Protein AF-A0A9E0E5W0-F1 (afdb_monomer_lite)

Secondary structure (DSSP, 8-state):
--TT-TTTTT--SPPHHHHHTT--HHHHTT-------TT--HHHHHHHHHHHHHHHHHHT-

Foldseek 3Di:
DPCDDCVNVVDPFFDPVCVVVPDDPVVRNPDDDDDDDPPDDPVNVVVVVVVVVVVVVVVVD

Radius of gyration: 14.09 Å; chains: 1; bounding box: 31×29×35 Å

Structure (mmCIF, N/CA/C/O backbone):
data_AF-A0A9E0E5W0-F1
#
_entry.id   AF-A0A9E0E5W0-F1
#
loop_
_atom_site.group_PDB
_atom_site.id
_atom_site.type_symbol
_atom_site.label_atom_id
_atom_site.label_alt_id
_atom_site.label_comp_id
_atom_site.label_asym_id
_atom_site.label_entity_id
_atom_site.label_seq_id
_atom_site.pdbx_PDB_ins_code
_atom_site.Cartn_x
_atom_site.Cartn_y
_atom_site.Cartn_z
_atom_site.occupancy
_atom_site.B_iso_or_equiv
_atom_site.auth_seq_id
_atom_site.auth_comp_id
_atom_site.auth_asym_id
_atom_site.auth_atom_id
_atom_site.pdbx_PDB_model_num
ATOM 1 N N . ALA A 1 1 ? 2.056 16.556 2.157 1.00 33.53 1 ALA A N 1
ATOM 2 C CA . ALA A 1 1 ? 3.271 16.047 1.489 1.00 33.53 1 ALA A CA 1
ATOM 3 C C . ALA A 1 1 ? 3.752 14.813 2.248 1.00 33.53 1 ALA A C 1
ATOM 5 O O . ALA A 1 1 ? 3.831 14.885 3.466 1.00 33.53 1 ALA A O 1
ATOM 6 N N . SER A 1 2 ? 3.993 13.678 1.580 1.00 39.47 2 SER A N 1
ATOM 7 C CA . SER A 1 2 ? 4.576 12.493 2.233 1.00 39.47 2 SER A CA 1
ATOM 8 C C . SER A 1 2 ? 6.097 12.636 2.226 1.00 39.47 2 SER A C 1
ATOM 10 O O . SER A 1 2 ? 6.754 12.289 1.244 1.00 39.47 2 SER A O 1
ATOM 12 N N . SER A 1 3 ? 6.651 13.207 3.297 1.00 45.78 3 SER A N 1
ATOM 13 C CA . SER A 1 3 ? 8.081 13.545 3.430 1.00 45.78 3 SER A CA 1
ATOM 14 C C . SER A 1 3 ? 9.024 12.337 3.578 1.00 45.78 3 SER A C 1
ATOM 16 O O . SER A 1 3 ? 10.136 12.492 4.068 1.00 45.78 3 SER A O 1
ATOM 18 N N . GLY A 1 4 ? 8.614 11.131 3.175 1.00 48.31 4 GLY A N 1
ATOM 19 C CA . GLY A 1 4 ? 9.419 9.913 3.346 1.00 48.31 4 GLY A CA 1
ATOM 20 C C . GLY A 1 4 ? 9.242 8.847 2.266 1.00 48.31 4 GLY A C 1
ATOM 21 O O . GLY A 1 4 ? 9.731 7.733 2.431 1.00 48.31 4 GLY A O 1
ATOM 22 N N . SER A 1 5 ? 8.540 9.140 1.167 1.00 57.50 5 SER A N 1
ATOM 23 C CA . SER A 1 5 ? 8.478 8.194 0.046 1.00 57.50 5 SER A CA 1
ATOM 24 C C . SER A 1 5 ? 9.810 8.186 -0.713 1.00 57.50 5 SER A C 1
ATOM 26 O O . SER A 1 5 ? 10.382 9.245 -0.963 1.00 57.50 5 SER A O 1
ATOM 28 N N . ALA A 1 6 ? 10.304 7.009 -1.109 1.00 56.78 6 ALA A N 1
ATOM 29 C CA . ALA A 1 6 ? 11.555 6.874 -1.868 1.00 56.78 6 ALA A CA 1
ATOM 30 C C . ALA A 1 6 ? 11.578 7.757 -3.135 1.00 56.78 6 ALA A C 1
ATOM 32 O O . ALA A 1 6 ? 12.614 8.316 -3.489 1.00 56.78 6 ALA A O 1
ATOM 33 N N . CYS A 1 7 ? 10.409 7.979 -3.750 1.00 53.41 7 CYS A N 1
ATOM 34 C CA . CYS A 1 7 ? 10.239 8.867 -4.899 1.00 53.41 7 CYS A CA 1
ATOM 35 C C . CYS A 1 7 ? 10.451 10.356 -4.565 1.00 53.41 7 CYS A C 1
ATOM 37 O O . CYS A 1 7 ? 10.915 11.100 -5.421 1.00 53.41 7 CYS A O 1
ATOM 39 N N . ALA A 1 8 ? 10.148 10.794 -3.338 1.00 53.22 8 ALA A N 1
ATOM 40 C CA . ALA A 1 8 ? 10.447 12.148 -2.862 1.00 53.22 8 ALA A CA 1
ATOM 41 C C . ALA A 1 8 ? 11.901 12.293 -2.363 1.00 53.22 8 ALA A C 1
ATOM 43 O O . ALA A 1 8 ? 12.431 13.399 -2.351 1.00 53.22 8 ALA A O 1
ATOM 44 N N . ALA A 1 9 ? 12.547 11.185 -1.979 1.00 57.50 9 ALA A N 1
ATOM 45 C CA . ALA A 1 9 ? 13.919 11.141 -1.464 1.00 57.50 9 ALA A CA 1
ATOM 46 C C . ALA A 1 9 ? 15.002 10.959 -2.553 1.00 57.50 9 ALA A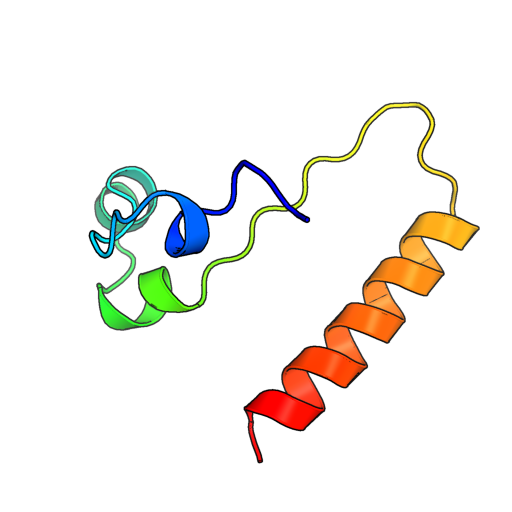 C 1
ATOM 48 O O . ALA A 1 9 ? 16.183 10.857 -2.231 1.00 57.50 9 ALA A O 1
ATOM 49 N N . GLY A 1 10 ? 14.625 10.899 -3.837 1.00 50.50 10 GLY A N 1
ATOM 50 C CA . GLY A 1 10 ? 15.566 10.832 -4.966 1.00 50.50 10 GLY A CA 1
ATOM 51 C C . GLY A 1 10 ? 16.256 9.478 -5.176 1.00 50.50 10 GLY A C 1
ATOM 52 O O . GLY A 1 10 ? 17.072 9.350 -6.086 1.00 50.50 10 GLY A O 1
ATOM 53 N N . SER A 1 11 ? 15.924 8.451 -4.390 1.00 59.44 11 SER A N 1
ATOM 54 C CA . SER A 1 11 ? 16.467 7.106 -4.589 1.00 59.44 11 SER A CA 1
ATOM 55 C C . SER A 1 11 ? 15.549 6.312 -5.518 1.00 59.44 11 SER A C 1
ATOM 57 O O . SER A 1 11 ? 14.460 5.883 -5.139 1.00 59.44 11 SER A O 1
ATOM 59 N N . ILE A 1 12 ? 15.991 6.158 -6.767 1.00 63.53 12 ILE A N 1
ATOM 60 C CA . ILE A 1 12 ? 15.348 5.323 -7.799 1.00 63.53 12 ILE A CA 1
ATOM 61 C C . ILE A 1 12 ? 15.737 3.843 -7.617 1.00 63.53 12 ILE A C 1
ATOM 63 O O . ILE A 1 12 ? 15.180 2.960 -8.276 1.00 63.53 12 ILE A O 1
ATOM 67 N N . ASP A 1 13 ? 16.694 3.561 -6.729 1.00 72.44 13 ASP A N 1
ATOM 68 C CA . ASP A 1 13 ? 17.224 2.218 -6.571 1.00 72.44 13 ASP A CA 1
ATOM 69 C C . ASP A 1 13 ? 16.197 1.268 -5.933 1.00 72.44 13 ASP A C 1
ATOM 71 O O . ASP A 1 13 ? 15.500 1.621 -4.975 1.00 72.44 13 ASP A O 1
ATOM 75 N N . PRO A 1 14 ? 16.078 0.041 -6.468 1.00 77.62 14 PRO A N 1
ATOM 76 C CA . PRO A 1 14 ? 15.168 -0.963 -5.946 1.00 77.62 14 PRO A CA 1
ATOM 77 C C . PRO A 1 14 ? 15.532 -1.331 -4.505 1.00 77.62 14 PRO A C 1
ATOM 79 O O . PRO A 1 14 ? 16.703 -1.418 -4.138 1.00 77.62 14 PRO A O 1
ATOM 82 N N . SER A 1 15 ? 14.513 -1.611 -3.691 1.00 84.38 15 SER A N 1
ATOM 83 C CA . SER A 1 15 ? 14.713 -2.040 -2.304 1.00 84.38 15 SER A CA 1
ATOM 84 C C . SER A 1 15 ? 15.643 -3.256 -2.226 1.00 84.38 15 SER A C 1
ATOM 86 O O . SER A 1 15 ? 15.303 -4.336 -2.716 1.00 84.38 15 SER A O 1
ATOM 88 N N . HIS A 1 16 ? 16.791 -3.096 -1.558 1.00 86.75 16 HIS A N 1
ATOM 89 C CA . HIS A 1 16 ? 17.767 -4.171 -1.356 1.00 86.75 16 HIS A CA 1
ATOM 90 C C . HIS A 1 16 ? 17.156 -5.383 -0.632 1.00 86.75 16 HIS A C 1
ATOM 92 O O . HIS A 1 16 ? 17.493 -6.519 -0.953 1.00 86.75 16 HIS A O 1
ATOM 98 N N . VAL A 1 17 ? 16.203 -5.160 0.283 1.00 91.25 17 VAL A N 1
ATOM 99 C CA . VAL A 1 17 ? 15.473 -6.237 0.970 1.00 91.25 17 VAL A CA 1
ATOM 100 C C . VAL A 1 17 ? 14.602 -7.017 -0.010 1.00 91.25 17 VAL A C 1
ATOM 102 O O . VAL A 1 17 ? 14.617 -8.244 0.002 1.00 91.25 17 VAL A O 1
ATOM 105 N N . LEU A 1 18 ? 13.861 -6.326 -0.885 1.00 90.50 18 LEU A N 1
ATOM 106 C CA . LEU A 1 18 ? 12.997 -7.001 -1.857 1.00 90.50 18 LEU A CA 1
ATOM 107 C C . LEU A 1 18 ? 13.813 -7.814 -2.872 1.00 90.50 18 LEU A C 1
ATOM 109 O O . LEU A 1 18 ? 13.406 -8.913 -3.241 1.00 90.50 18 LEU A O 1
ATOM 113 N N . LEU A 1 19 ? 14.985 -7.311 -3.269 1.00 90.69 19 LEU A N 1
ATOM 114 C CA . LEU A 1 19 ? 15.929 -8.070 -4.090 1.00 90.69 19 LEU A CA 1
ATOM 115 C C . LEU A 1 19 ? 16.460 -9.308 -3.355 1.00 90.69 19 LEU A C 1
ATOM 117 O O . LEU A 1 19 ? 16.500 -10.388 -3.938 1.00 90.69 19 LEU A O 1
ATOM 121 N N . ALA A 1 20 ? 16.821 -9.175 -2.074 1.00 94.00 20 ALA A N 1
ATOM 122 C CA . ALA A 1 20 ? 17.348 -10.278 -1.270 1.00 94.00 20 ALA A CA 1
ATOM 123 C C . ALA A 1 20 ? 16.338 -11.426 -1.082 1.00 94.00 20 ALA A C 1
ATOM 125 O O . ALA A 1 20 ? 16.736 -12.586 -1.052 1.00 94.00 20 ALA A O 1
ATOM 126 N N . ILE A 1 21 ? 15.033 -11.131 -1.027 1.00 94.44 21 ILE A N 1
ATOM 127 C CA . ILE A 1 21 ? 13.961 -12.150 -0.989 1.00 94.44 21 ILE A CA 1
ATOM 128 C C . ILE A 1 21 ? 13.550 -12.656 -2.389 1.00 94.44 21 ILE A C 1
ATOM 130 O O . ILE A 1 21 ? 12.499 -13.283 -2.553 1.00 94.44 21 ILE A O 1
ATOM 134 N N . GLY A 1 22 ? 14.346 -12.352 -3.417 1.00 93.06 22 GLY A N 1
ATOM 135 C CA . GLY A 1 22 ? 14.179 -12.872 -4.772 1.00 93.06 22 GLY A CA 1
ATOM 136 C C . GLY A 1 22 ? 13.119 -12.171 -5.621 1.00 93.06 22 GLY A C 1
ATOM 137 O O . GLY A 1 22 ? 12.665 -12.758 -6.600 1.00 93.06 22 GLY A O 1
ATOM 138 N N . ARG A 1 23 ? 12.687 -10.944 -5.284 1.00 93.56 23 ARG A N 1
ATOM 139 C CA . ARG A 1 23 ? 11.839 -10.155 -6.197 1.00 93.56 23 ARG A CA 1
ATOM 140 C C . ARG A 1 23 ? 12.675 -9.568 -7.328 1.00 93.56 23 ARG A C 1
ATOM 142 O O . ARG A 1 23 ? 13.796 -9.105 -7.117 1.00 93.56 23 ARG A O 1
ATOM 149 N N . SER A 1 24 ? 12.109 -9.520 -8.529 1.00 90.19 24 SER A N 1
ATOM 150 C CA . SER A 1 24 ? 12.746 -8.863 -9.669 1.00 90.19 24 SER A CA 1
ATOM 151 C C . SER A 1 24 ? 12.773 -7.340 -9.504 1.00 90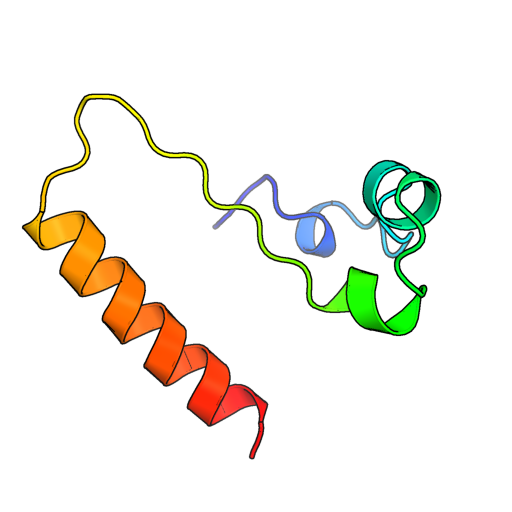.19 24 SER A C 1
ATOM 153 O O . SER A 1 24 ? 11.893 -6.742 -8.879 1.00 90.19 24 SER A O 1
ATOM 155 N N . LYS A 1 25 ? 13.736 -6.670 -10.155 1.00 85.19 25 LYS A N 1
ATOM 156 C CA . LYS A 1 25 ? 13.791 -5.196 -10.196 1.00 85.19 25 LYS A CA 1
ATOM 157 C C . LYS A 1 25 ? 12.475 -4.577 -10.689 1.00 85.19 25 LYS A C 1
ATOM 159 O O . LYS A 1 25 ? 12.091 -3.520 -10.201 1.00 85.19 25 LYS A O 1
ATOM 164 N N . GLY A 1 26 ? 11.775 -5.230 -11.620 1.00 85.50 26 GLY A N 1
ATOM 165 C CA . GLY A 1 26 ? 10.466 -4.780 -12.103 1.00 85.50 26 GLY A CA 1
ATOM 166 C C . GLY A 1 26 ? 9.406 -4.773 -11.000 1.00 85.50 26 GLY A C 1
ATOM 167 O O . GLY A 1 26 ? 8.771 -3.747 -10.774 1.00 85.50 26 GLY A O 1
ATOM 168 N N . GLU A 1 27 ? 9.279 -5.876 -10.259 1.00 84.12 27 GLU A N 1
ATOM 169 C CA . GLU A 1 27 ? 8.331 -5.998 -9.141 1.00 84.12 27 GLU A CA 1
ATOM 170 C C . GLU A 1 27 ? 8.616 -4.992 -8.017 1.00 84.12 27 GLU A C 1
ATOM 172 O O . GLU A 1 27 ? 7.689 -4.441 -7.427 1.00 84.12 27 GLU A O 1
ATOM 177 N N . THR A 1 28 ? 9.892 -4.699 -7.737 1.00 83.06 28 THR A N 1
ATOM 178 C CA . THR A 1 28 ? 10.257 -3.778 -6.644 1.00 83.06 28 THR A CA 1
ATOM 179 C C . THR A 1 28 ? 9.825 -2.328 -6.866 1.00 83.06 28 THR A C 1
ATOM 181 O O . THR A 1 28 ? 9.608 -1.612 -5.891 1.00 83.06 28 THR A O 1
ATOM 184 N N . LYS A 1 29 ? 9.662 -1.884 -8.121 1.00 81.50 29 LYS A N 1
ATOM 185 C CA . LYS A 1 29 ? 9.312 -0.487 -8.440 1.00 81.50 29 LYS A CA 1
ATOM 186 C C . LYS A 1 29 ? 7.883 -0.115 -8.042 1.00 81.50 29 LYS A C 1
ATOM 188 O O . LYS A 1 29 ? 7.601 1.059 -7.838 1.00 81.50 29 LYS A O 1
ATOM 193 N N . GLY A 1 30 ? 6.992 -1.101 -7.942 1.00 82.25 30 GLY A N 1
ATOM 194 C CA . GLY A 1 30 ? 5.594 -0.913 -7.544 1.00 82.25 30 GLY A CA 1
ATOM 195 C C . GLY A 1 30 ? 5.303 -1.296 -6.093 1.00 82.25 30 GLY A C 1
ATOM 196 O O . GLY A 1 30 ? 4.136 -1.382 -5.718 1.00 82.25 30 GLY A O 1
ATOM 197 N N . ALA A 1 31 ? 6.331 -1.585 -5.291 1.00 85.81 31 ALA A N 1
ATOM 198 C CA . ALA A 1 31 ? 6.137 -2.046 -3.926 1.00 85.81 31 ALA A CA 1
ATOM 199 C C . ALA A 1 31 ? 5.658 -0.908 -3.009 1.00 85.81 31 ALA A C 1
ATOM 201 O O . ALA A 1 31 ? 6.267 0.160 -2.945 1.00 85.81 31 ALA A O 1
ATOM 202 N N . LEU A 1 32 ? 4.590 -1.168 -2.256 1.00 88.06 32 LEU A N 1
ATOM 203 C CA . LEU A 1 32 ? 4.035 -0.266 -1.249 1.00 88.06 32 LEU A CA 1
ATOM 204 C C . LEU A 1 32 ? 4.096 -0.948 0.120 1.00 88.06 32 LEU A C 1
ATOM 206 O O . LEU A 1 32 ? 3.632 -2.076 0.271 1.00 88.06 32 LEU A O 1
ATOM 210 N N . ARG A 1 33 ? 4.641 -0.254 1.123 1.00 89.75 33 ARG A N 1
ATOM 211 C CA . ARG A 1 33 ? 4.611 -0.687 2.525 1.00 89.75 33 ARG A CA 1
ATOM 212 C C . ARG A 1 33 ? 3.693 0.237 3.313 1.00 89.75 33 ARG A C 1
ATOM 214 O O . ARG A 1 33 ? 3.961 1.433 3.392 1.00 89.75 33 ARG A O 1
ATOM 221 N N . LEU A 1 34 ? 2.673 -0.333 3.941 1.00 90.81 34 LEU A N 1
ATOM 222 C CA . LEU A 1 34 ? 1.832 0.348 4.920 1.00 90.81 34 LEU A CA 1
ATOM 223 C C . LEU A 1 34 ? 2.204 -0.177 6.309 1.00 90.81 34 LEU A C 1
ATOM 225 O O . LEU A 1 34 ? 2.347 -1.383 6.497 1.00 90.81 34 LEU A O 1
ATOM 229 N N . SER A 1 35 ? 2.419 0.729 7.256 1.00 90.62 35 SER A N 1
ATOM 230 C CA . SER A 1 35 ? 2.683 0.393 8.654 1.00 90.62 35 SER A CA 1
ATOM 231 C C . SER A 1 35 ? 1.471 0.819 9.465 1.00 90.62 35 SER A C 1
ATOM 233 O O . SER A 1 35 ? 0.995 1.938 9.300 1.00 90.62 35 SER A O 1
ATOM 235 N N . ILE A 1 36 ? 0.968 -0.093 10.287 1.00 91.50 36 ILE A N 1
ATOM 236 C CA . ILE A 1 36 ? -0.241 0.088 11.087 1.00 91.50 36 ILE A CA 1
ATOM 237 C C . ILE A 1 36 ? 0.184 0.272 12.541 1.00 91.50 36 ILE A C 1
ATOM 239 O O . ILE A 1 36 ? 1.078 -0.438 13.009 1.00 91.50 36 ILE A O 1
ATOM 243 N N . ASP A 1 37 ? -0.434 1.221 13.234 1.00 91.62 37 ASP A N 1
ATOM 244 C C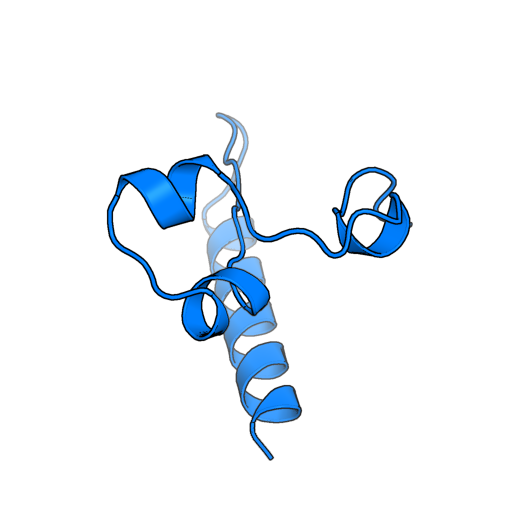A . ASP A 1 37 ? -0.278 1.402 14.673 1.00 91.62 37 ASP A CA 1
ATOM 245 C C . ASP A 1 37 ? -1.483 0.835 15.441 1.00 91.62 37 ASP A C 1
ATOM 247 O O . ASP A 1 37 ? -2.427 0.295 14.863 1.00 91.62 37 ASP A O 1
ATOM 251 N N . LYS A 1 38 ? -1.425 0.919 16.771 1.00 95.12 38 LYS A N 1
ATOM 252 C CA . LYS A 1 38 ? -2.464 0.392 17.664 1.00 95.12 38 LYS A CA 1
ATOM 253 C C . LYS A 1 38 ? -3.783 1.175 17.626 1.00 95.12 38 LYS A C 1
ATOM 255 O O . LYS A 1 38 ? -4.762 0.695 18.185 1.00 95.12 38 LYS A O 1
ATOM 260 N N . ASP A 1 39 ? -3.778 2.377 17.057 1.00 96.69 39 ASP A N 1
ATOM 261 C CA . ASP A 1 39 ? -4.908 3.303 17.087 1.00 96.69 39 ASP A CA 1
ATOM 262 C C . ASP A 1 39 ? -5.715 3.256 15.777 1.00 96.69 39 ASP A C 1
ATOM 264 O O . ASP A 1 39 ? -6.777 3.870 15.694 1.00 96.69 39 ASP A O 1
ATOM 268 N N . LEU A 1 40 ? -5.254 2.483 14.782 1.00 96.50 40 LEU A N 1
ATOM 269 C CA . LEU A 1 40 ? -5.982 2.236 13.541 1.00 96.50 40 LEU A CA 1
ATOM 270 C C . LEU A 1 40 ? -7.359 1.620 13.824 1.00 96.50 40 LEU A C 1
ATOM 272 O O . LEU A 1 40 ? -7.470 0.524 14.383 1.00 96.50 40 LEU A O 1
ATOM 276 N N . THR A 1 41 ? -8.406 2.297 13.362 1.00 97.75 41 THR A N 1
ATOM 277 C CA . THR A 1 41 ? -9.778 1.792 13.441 1.00 97.75 41 THR A CA 1
ATOM 278 C C . THR A 1 41 ? -10.136 0.934 12.229 1.00 97.75 41 THR A C 1
ATOM 280 O O . THR A 1 41 ? -9.438 0.904 11.210 1.00 97.75 41 THR A O 1
ATOM 283 N N . LYS A 1 42 ? -11.259 0.215 12.319 1.00 96.56 42 LYS A N 1
ATOM 284 C CA . LYS A 1 42 ? -11.771 -0.555 11.183 1.00 96.56 42 LYS A CA 1
ATOM 285 C C . LYS A 1 42 ? -12.180 0.373 10.039 1.00 96.56 42 LYS A C 1
ATOM 287 O O . LYS A 1 42 ? -11.908 0.075 8.883 1.00 96.56 42 LYS A O 1
ATOM 292 N N . GLU A 1 43 ? -12.784 1.503 10.374 1.00 98.06 43 GLU A N 1
ATOM 293 C CA . GLU A 1 43 ? -13.228 2.521 9.433 1.00 98.06 43 GLU A CA 1
ATOM 294 C C . GLU A 1 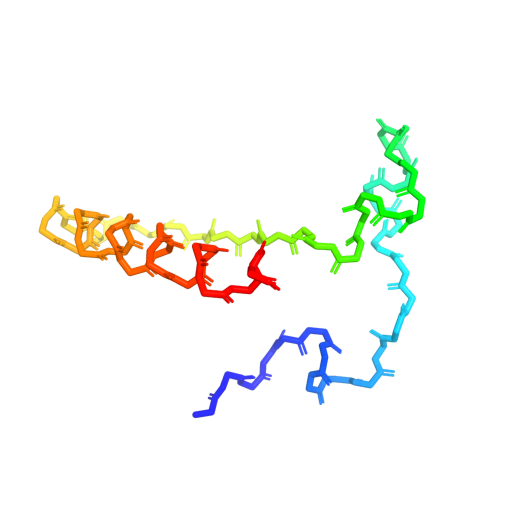43 ? -12.041 3.110 8.654 1.00 98.06 43 GLU A C 1
ATOM 296 O O . GLU A 1 43 ? -12.121 3.264 7.433 1.00 98.06 43 GLU A O 1
ATOM 301 N N . ASP A 1 44 ? -10.911 3.354 9.329 1.00 96.75 44 ASP A N 1
ATOM 302 C CA . ASP A 1 44 ? -9.670 3.791 8.677 1.00 96.75 44 ASP A CA 1
ATOM 303 C C . ASP A 1 44 ? -9.136 2.729 7.708 1.00 96.75 44 ASP A C 1
ATOM 305 O O . ASP A 1 44 ? -8.703 3.048 6.595 1.00 96.75 44 ASP A O 1
ATOM 309 N N . ALA A 1 45 ? -9.172 1.456 8.117 1.00 96.12 45 ALA A N 1
ATOM 310 C CA . ALA A 1 45 ? -8.732 0.340 7.287 1.00 96.12 45 ALA A CA 1
ATOM 311 C C . ALA A 1 45 ? -9.611 0.184 6.036 1.00 96.12 45 ALA A C 1
ATOM 313 O O . ALA A 1 45 ? -9.081 0.064 4.928 1.00 96.12 45 ALA A O 1
ATOM 314 N N . ASP A 1 46 ? -10.934 0.235 6.200 1.00 98.06 46 ASP A N 1
ATOM 315 C CA . ASP A 1 46 ? -11.904 0.137 5.107 1.00 98.06 46 ASP A CA 1
ATOM 316 C C . ASP A 1 46 ? -11.699 1.285 4.104 1.00 98.06 46 ASP A C 1
ATOM 318 O O . ASP A 1 46 ? -11.564 1.051 2.897 1.00 98.06 46 ASP A O 1
ATOM 322 N N . TYR A 1 47 ? -11.541 2.517 4.600 1.00 97.50 47 TYR A N 1
ATOM 323 C CA . TYR A 1 47 ? -11.224 3.674 3.764 1.00 97.50 47 TYR A CA 1
ATOM 324 C C . TYR A 1 47 ? -9.901 3.504 3.001 1.00 97.50 47 TYR A C 1
ATOM 326 O O . TYR A 1 47 ? -9.842 3.730 1.787 1.00 97.50 47 TYR A O 1
ATOM 334 N N . ALA A 1 48 ? -8.831 3.086 3.684 1.00 96.12 48 ALA A N 1
ATOM 335 C CA . ALA A 1 48 ? -7.519 2.903 3.068 1.00 96.12 48 ALA A CA 1
ATOM 336 C C . ALA A 1 48 ? -7.547 1.835 1.961 1.00 96.12 48 ALA A C 1
ATOM 338 O O . ALA A 1 48 ? -6.936 2.019 0.903 1.00 96.12 48 ALA A O 1
ATOM 339 N N . ILE A 1 49 ? -8.278 0.738 2.179 1.00 96.69 49 ILE A N 1
ATOM 340 C CA . ILE A 1 49 ? -8.450 -0.341 1.203 1.00 96.69 49 ILE A CA 1
ATOM 341 C C . ILE A 1 49 ? -9.176 0.168 -0.045 1.00 96.69 49 ILE A C 1
ATOM 343 O O . ILE A 1 49 ? -8.718 -0.083 -1.165 1.00 96.69 49 ILE A O 1
ATOM 347 N N . ASP A 1 50 ? -10.281 0.892 0.116 1.00 98.25 50 ASP A N 1
ATOM 348 C CA . ASP A 1 50 ? -11.063 1.372 -1.025 1.00 98.25 50 ASP A CA 1
ATOM 349 C C . ASP A 1 50 ? -10.326 2.459 -1.814 1.00 98.25 50 ASP A C 1
ATOM 351 O O . ASP A 1 50 ? -10.291 2.416 -3.051 1.00 98.25 50 ASP A O 1
ATOM 355 N N . ALA A 1 51 ? -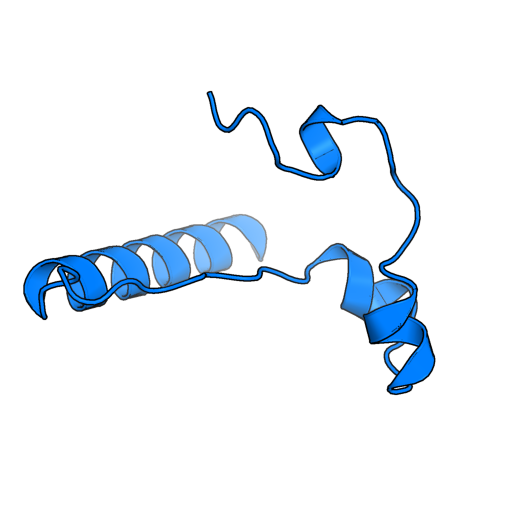9.621 3.356 -1.123 1.00 97.44 51 ALA A N 1
ATOM 356 C CA . ALA A 1 51 ? -8.731 4.322 -1.756 1.00 97.44 51 ALA A CA 1
ATOM 357 C C . ALA A 1 51 ? -7.609 3.631 -2.555 1.00 97.44 51 ALA A C 1
ATOM 359 O O . ALA A 1 51 ? -7.316 4.024 -3.690 1.00 97.44 51 ALA A O 1
ATOM 360 N N . LEU A 1 52 ? -7.007 2.567 -2.006 1.00 96.81 52 LEU A N 1
ATOM 361 C CA . LEU A 1 52 ? -5.955 1.808 -2.683 1.00 96.81 52 LEU A CA 1
ATOM 362 C C . LEU A 1 52 ? -6.478 1.109 -3.945 1.00 96.81 52 LEU A C 1
ATOM 364 O O . LEU A 1 52 ? -5.840 1.201 -4.997 1.00 96.81 52 LEU A O 1
ATOM 368 N N . LYS A 1 53 ? -7.649 0.459 -3.878 1.00 97.56 53 LYS A N 1
ATOM 369 C CA . LYS A 1 53 ? -8.292 -0.156 -5.054 1.00 97.56 53 LYS A CA 1
ATOM 370 C C . LYS A 1 53 ? -8.519 0.875 -6.158 1.00 97.56 53 LYS A C 1
ATOM 372 O O . LYS A 1 53 ? -8.152 0.627 -7.307 1.00 97.56 53 LYS A O 1
ATOM 377 N N . ALA A 1 54 ? -9.076 2.038 -5.813 1.00 97.94 54 ALA A N 1
ATOM 378 C CA . ALA A 1 54 ? -9.338 3.111 -6.767 1.00 97.94 54 ALA A CA 1
ATOM 379 C C . ALA A 1 54 ? -8.043 3.639 -7.411 1.00 97.94 54 ALA A C 1
ATOM 381 O O . ALA A 1 54 ? -7.978 3.821 -8.631 1.00 97.94 54 ALA A O 1
ATOM 382 N N . ALA A 1 55 ? -6.984 3.832 -6.619 1.00 96.12 55 ALA A N 1
ATOM 383 C CA . ALA A 1 55 ? -5.685 4.274 -7.117 1.00 96.12 55 ALA A CA 1
ATOM 384 C C . ALA A 1 55 ? -5.056 3.257 -8.085 1.00 96.12 55 ALA A C 1
ATOM 386 O O . ALA A 1 55 ? -4.626 3.637 -9.175 1.00 96.12 55 ALA A O 1
ATOM 387 N N . VAL A 1 56 ? -5.051 1.968 -7.728 1.00 95.56 56 VAL A N 1
ATOM 388 C CA . VAL A 1 56 ? -4.524 0.894 -8.587 1.00 95.56 56 VAL A CA 1
ATOM 389 C C . VAL A 1 56 ? -5.326 0.785 -9.882 1.00 95.56 56 VAL A C 1
ATOM 391 O O . VAL A 1 56 ? -4.734 0.695 -10.957 1.00 95.56 56 VAL A O 1
ATOM 394 N N . ALA A 1 57 ? -6.658 0.841 -9.802 1.00 97.25 57 ALA A N 1
ATOM 395 C CA . ALA A 1 57 ? -7.527 0.802 -10.975 1.00 97.25 57 ALA A CA 1
ATOM 396 C C . ALA A 1 57 ? -7.269 1.978 -11.927 1.00 97.25 57 ALA A C 1
ATOM 398 O O . ALA A 1 57 ? -7.346 1.805 -13.137 1.00 97.25 57 ALA A O 1
ATOM 399 N N . ARG A 1 58 ? -6.939 3.163 -11.401 1.00 96.69 58 ARG A N 1
ATOM 400 C CA . ARG A 1 58 ? -6.575 4.333 -12.212 1.00 96.69 58 ARG A CA 1
ATOM 401 C C . ARG A 1 58 ? -5.205 4.188 -12.879 1.00 96.69 58 ARG A C 1
ATOM 403 O O . ARG A 1 58 ? -5.069 4.579 -14.030 1.00 96.69 58 ARG A O 1
ATOM 410 N N . LEU A 1 59 ? -4.208 3.654 -12.170 1.00 93.19 59 LEU A N 1
ATOM 411 C CA . LEU A 1 59 ? -2.825 3.528 -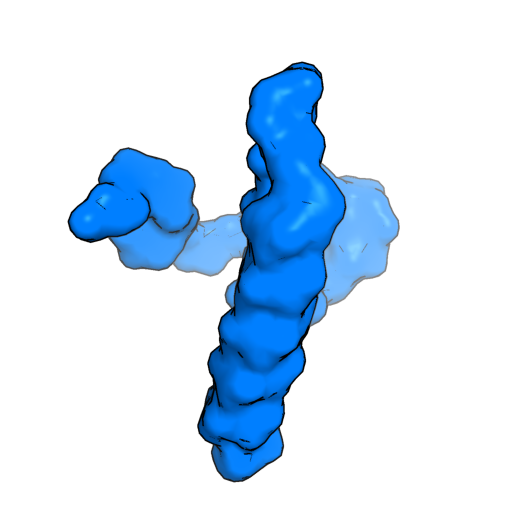12.659 1.00 93.19 59 LEU A CA 1
ATOM 412 C C . LEU A 1 59 ? -2.617 2.385 -13.663 1.00 93.19 59 LEU A C 1
ATOM 414 O O . LEU A 1 59 ? -1.618 2.386 -14.371 1.00 93.19 59 LEU A O 1
ATOM 418 N N . ARG A 1 60 ? -3.519 1.398 -13.693 1.00 92.31 60 ARG A N 1
ATOM 419 C CA . ARG A 1 60 ? -3.464 0.246 -14.610 1.00 92.31 60 ARG A CA 1
ATOM 420 C C . ARG A 1 60 ? -4.302 0.421 -15.884 1.00 92.31 60 ARG A C 1
ATOM 422 O O . ARG A 1 60 ? -4.474 -0.556 -16.609 1.00 92.31 60 ARG A O 1
ATOM 429 N N . ARG A 1 61 ? -4.866 1.610 -16.110 1.00 78.75 61 ARG A N 1
ATOM 430 C CA . ARG A 1 61 ? -5.507 1.957 -17.387 1.00 78.75 61 ARG A CA 1
ATOM 431 C C . ARG A 1 61 ? -4.472 2.246 -18.461 1.00 78.75 61 ARG A C 1
ATOM 433 O O . ARG A 1 61 ? -3.376 2.719 -18.093 1.00 78.75 61 ARG A O 1
#

pLDDT: mean 83.73, std 17.25, range [33.53, 98.25]

Sequence (61 aa):
ASSGSACAAGSIDPSHVLLAIGRSKGETKGALRLSIDKDLTKEDADYAIDALKAAVARLRR